Protein AF-A0A1S1HRV4-F1 (afdb_monomer_lite)

Sequence (76 aa):
MVNMNDVSVWVAEYSFRTPSMSNCKGFHFIRAIDNESESDLQDRVFSEIDAELKKNHEQFEVTGGSINPHIMKSNQ

pLDDT: mean 85.5, std 12.91, range [37.56, 95.81]

Organism: Providencia stuartii (NCBI:txid588)

Secondary structure (DSSP, 8-state):
---GGG-SEEEEEEEEE-SS-SSEEEEEEEEPPTT--HHHHHHHHHHHHHHHHHHH-SS-EEEEEEEEE-------

Structure (mmCIF, N/CA/C/O backbone):
data_AF-A0A1S1HRV4-F1
#
_entry.id   AF-A0A1S1HRV4-F1
#
loop_
_atom_site.group_PDB
_atom_site.id
_atom_site.type_symbol
_atom_site.label_atom_id
_atom_site.label_alt_id
_atom_site.label_comp_id
_atom_site.label_asym_id
_atom_site.label_entity_id
_atom_site.label_seq_id
_atom_site.pdbx_PDB_ins_code
_atom_site.Cartn_x
_atom_site.Cartn_y
_atom_site.Cartn_z
_atom_site.occupancy
_atom_site.B_iso_or_equiv
_atom_site.auth_seq_id
_atom_site.auth_comp_id
_atom_site.auth_asym_id
_atom_site.auth_atom_id
_atom_site.pdbx_PDB_model_num
ATOM 1 N N . MET A 1 1 ? 5.469 12.200 -17.137 1.00 59.31 1 MET A N 1
ATOM 2 C CA . MET A 1 1 ? 5.083 11.008 -16.352 1.00 59.31 1 MET A CA 1
ATOM 3 C C . MET A 1 1 ? 6.366 10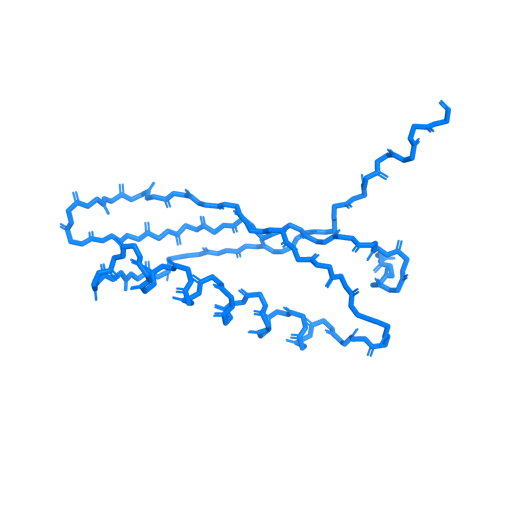.335 -15.898 1.00 59.31 1 MET A C 1
ATOM 5 O O . MET A 1 1 ? 7.308 10.324 -16.681 1.00 59.31 1 MET A O 1
ATOM 9 N N . VAL A 1 2 ? 6.439 9.880 -14.647 1.00 64.12 2 VAL A N 1
ATOM 10 C CA . VAL A 1 2 ? 7.583 9.101 -14.141 1.00 64.12 2 VAL A CA 1
ATOM 11 C C . VAL A 1 2 ? 7.399 7.654 -14.601 1.00 64.12 2 VAL A C 1
ATOM 13 O O . VAL A 1 2 ? 6.284 7.145 -14.540 1.00 64.12 2 VAL A O 1
ATOM 16 N N . ASN A 1 3 ? 8.454 7.016 -15.100 1.00 70.94 3 ASN A N 1
ATOM 17 C CA . ASN A 1 3 ? 8.410 5.627 -15.552 1.00 70.94 3 ASN A CA 1
ATOM 18 C C . ASN A 1 3 ? 8.609 4.681 -14.360 1.00 70.94 3 ASN A C 1
ATOM 20 O O . ASN A 1 3 ? 9.567 4.844 -13.609 1.00 70.94 3 ASN A O 1
ATOM 24 N N . MET A 1 4 ? 7.728 3.691 -14.196 1.00 73.56 4 MET A N 1
ATOM 25 C CA . MET A 1 4 ? 7.802 2.717 -13.099 1.00 73.56 4 MET A CA 1
ATOM 26 C C . MET A 1 4 ? 9.091 1.910 -13.095 1.00 73.56 4 MET A C 1
ATOM 28 O O . MET A 1 4 ? 9.663 1.706 -12.030 1.00 73.56 4 MET A O 1
ATOM 32 N N . ASN A 1 5 ? 9.591 1.544 -14.276 1.00 70.44 5 ASN A N 1
ATOM 33 C CA . ASN A 1 5 ? 10.836 0.790 -14.403 1.00 70.44 5 ASN A CA 1
ATOM 34 C C . ASN A 1 5 ? 12.073 1.608 -13.988 1.00 70.44 5 ASN A C 1
ATOM 36 O O . ASN A 1 5 ? 13.106 1.032 -13.662 1.00 70.44 5 ASN A O 1
ATOM 40 N N . ASP A 1 6 ? 11.969 2.941 -13.963 1.00 72.94 6 ASP A N 1
ATOM 41 C CA . ASP A 1 6 ? 13.061 3.829 -13.546 1.00 72.94 6 ASP A CA 1
ATOM 42 C C . ASP A 1 6 ? 13.021 4.123 -12.030 1.00 72.94 6 ASP A C 1
ATOM 44 O O . ASP A 1 6 ? 13.911 4.786 -11.493 1.00 72.94 6 ASP A O 1
ATOM 48 N N . VAL A 1 7 ? 11.989 3.647 -11.321 1.00 72.81 7 VAL A N 1
ATOM 49 C CA . VAL A 1 7 ? 11.777 3.895 -9.891 1.00 72.81 7 VAL A CA 1
ATOM 50 C C . VAL A 1 7 ? 12.028 2.621 -9.099 1.00 72.81 7 VAL A C 1
ATOM 52 O O . VAL A 1 7 ? 11.199 1.720 -9.058 1.00 72.81 7 VAL A O 1
ATOM 55 N N . SER A 1 8 ? 13.145 2.576 -8.376 1.00 78.19 8 SER A N 1
ATOM 56 C CA . SER A 1 8 ? 13.502 1.410 -7.560 1.00 78.19 8 SER A CA 1
ATOM 57 C C . SER A 1 8 ? 12.558 1.176 -6.375 1.00 78.19 8 SER A C 1
ATOM 59 O O . SER A 1 8 ? 12.361 0.031 -5.969 1.00 78.19 8 SER A O 1
ATOM 61 N N . VAL A 1 9 ? 11.998 2.241 -5.788 1.00 87.38 9 VAL A N 1
ATOM 62 C CA . VAL A 1 9 ? 11.160 2.179 -4.579 1.00 87.38 9 VAL A CA 1
ATOM 63 C C . VAL A 1 9 ? 9.997 3.161 -4.685 1.00 87.38 9 VAL A C 1
ATOM 65 O O . VAL A 1 9 ? 10.171 4.318 -5.060 1.00 87.38 9 VAL A O 1
ATOM 68 N N . TRP A 1 10 ? 8.816 2.711 -4.292 1.00 90.25 10 TRP A N 1
ATOM 69 C CA . TRP A 1 10 ? 7.616 3.518 -4.127 1.00 90.25 10 TRP A CA 1
ATOM 70 C C . TRP A 1 10 ? 7.257 3.607 -2.650 1.00 90.25 10 TRP A C 1
ATOM 72 O O . TRP A 1 10 ? 7.521 2.688 -1.873 1.00 90.25 10 TRP A O 1
ATOM 82 N N . VAL A 1 11 ? 6.668 4.732 -2.259 1.00 91.94 11 VAL A N 1
ATOM 83 C CA . VAL A 1 11 ? 6.158 4.940 -0.905 1.00 91.94 11 VAL A CA 1
ATOM 84 C C . VAL A 1 11 ? 4.651 5.115 -0.959 1.00 91.94 11 VAL A C 1
ATOM 86 O O . VAL A 1 11 ? 4.126 5.916 -1.733 1.00 91.94 11 VAL A O 1
ATOM 89 N N . ALA A 1 12 ? 3.964 4.347 -0.127 1.00 93.62 12 ALA A N 1
ATOM 90 C CA . ALA A 1 12 ? 2.542 4.448 0.101 1.00 93.62 12 ALA A CA 1
ATOM 91 C C . ALA A 1 12 ? 2.300 5.163 1.425 1.00 93.62 12 ALA A C 1
ATOM 93 O O . ALA A 1 12 ? 2.692 4.679 2.486 1.00 93.62 12 ALA A O 1
ATOM 94 N N . GLU A 1 13 ? 1.649 6.315 1.356 1.00 94.50 13 GLU A N 1
ATOM 95 C CA . GLU A 1 13 ? 1.154 7.025 2.528 1.00 94.50 13 GLU A CA 1
ATOM 96 C C . GLU A 1 13 ? -0.316 6.678 2.689 1.00 94.50 13 GLU A C 1
ATOM 98 O O . GLU A 1 13 ? -1.102 6.882 1.761 1.00 94.50 13 GLU A O 1
ATOM 103 N N . TYR A 1 14 ? -0.703 6.157 3.849 1.00 94.38 14 TYR A N 1
ATOM 104 C CA . TYR A 1 14 ? -2.078 5.737 4.090 1.00 94.38 14 TYR A CA 1
ATOM 105 C C . TYR A 1 14 ? -2.595 6.242 5.428 1.00 94.38 14 TYR A C 1
ATOM 107 O O . TYR A 1 14 ? -1.848 6.509 6.369 1.00 94.38 14 TYR A O 1
ATOM 115 N N . SER A 1 15 ? -3.910 6.403 5.493 1.00 95.56 15 SER A N 1
ATOM 116 C CA . SER A 1 15 ? -4.645 6.741 6.702 1.00 95.56 15 SER A CA 1
ATOM 117 C C . SER A 1 15 ? -5.601 5.609 7.037 1.00 95.56 15 SER A C 1
ATOM 119 O O . SER A 1 15 ? -6.199 4.998 6.150 1.00 95.56 15 SER A O 1
ATOM 121 N N . PHE A 1 16 ? -5.742 5.324 8.324 1.00 95.56 16 PHE A N 1
ATOM 122 C CA . PHE A 1 16 ? -6.644 4.293 8.811 1.00 95.56 16 PHE A CA 1
ATOM 123 C C . PHE A 1 16 ? -7.250 4.689 10.156 1.00 95.56 16 PHE A C 1
ATOM 125 O O . PHE A 1 16 ? -6.822 5.642 10.816 1.00 95.56 16 PHE A O 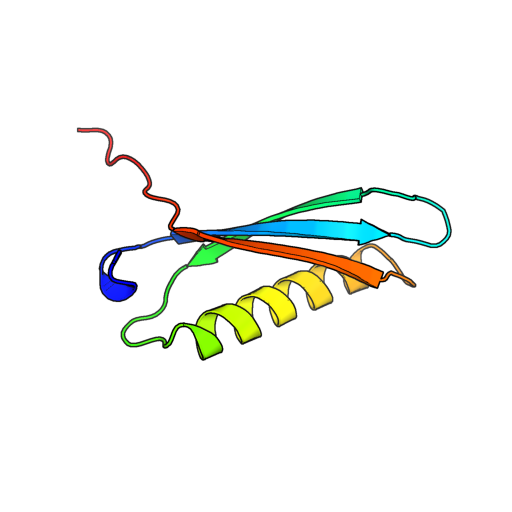1
ATOM 132 N N . ARG A 1 17 ? -8.282 3.959 10.561 1.00 95.81 17 ARG A N 1
ATOM 133 C CA . ARG A 1 17 ? -8.879 4.052 11.894 1.00 95.81 17 ARG A CA 1
ATOM 134 C C . ARG A 1 17 ? -9.036 2.669 12.497 1.00 95.81 17 ARG A C 1
ATOM 136 O O . ARG A 1 17 ? -9.213 1.693 11.773 1.00 95.81 17 ARG A O 1
ATOM 143 N N . THR A 1 18 ? -9.014 2.610 13.817 1.00 94.38 18 THR A N 1
ATOM 144 C CA . THR A 1 18 ? -9.374 1.434 14.614 1.00 94.38 18 THR A CA 1
ATOM 145 C C . THR A 1 18 ? -10.498 1.827 15.581 1.00 94.38 18 THR A C 1
ATOM 147 O O . THR A 1 18 ? -10.770 3.021 15.745 1.00 94.38 18 THR A O 1
ATOM 150 N N . PRO A 1 19 ? -11.152 0.876 16.271 1.00 94.69 19 PRO A N 1
ATOM 151 C CA . PRO A 1 19 ? -12.156 1.211 1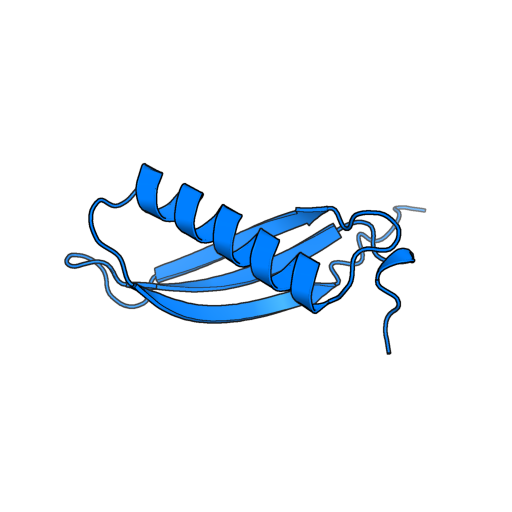7.283 1.00 94.69 19 PRO A CA 1
ATOM 152 C C . PRO A 1 19 ? -11.634 2.115 18.413 1.00 94.69 19 PRO A C 1
ATOM 154 O O . PRO A 1 19 ? -12.407 2.861 19.007 1.00 94.69 19 PRO A O 1
ATOM 157 N N . SER A 1 20 ? -10.332 2.055 18.716 1.00 92.62 20 SER A N 1
ATOM 158 C CA . SER A 1 20 ? -9.698 2.815 19.800 1.00 92.62 20 SER A CA 1
ATOM 159 C C . SER A 1 20 ? -8.961 4.072 19.336 1.00 92.62 20 SER A C 1
ATOM 161 O O . SER A 1 20 ? -8.654 4.929 20.164 1.00 92.62 20 SER A O 1
ATOM 163 N N . MET A 1 21 ? -8.6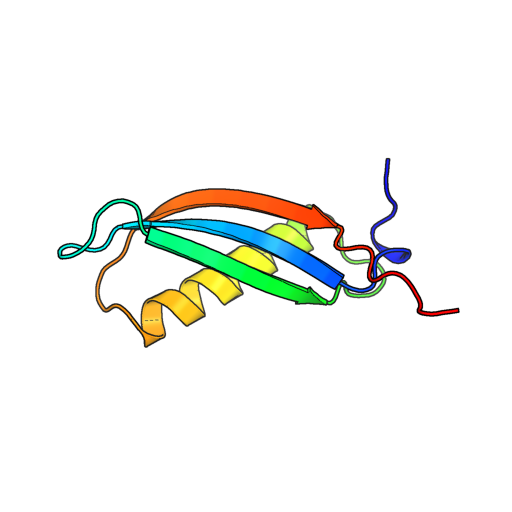60 4.200 18.040 1.00 92.56 21 MET A N 1
ATOM 164 C CA . MET A 1 21 ? -7.872 5.304 17.497 1.00 92.56 21 MET A CA 1
ATOM 165 C C . MET A 1 21 ? -8.475 5.837 16.197 1.00 92.56 21 MET A C 1
ATOM 167 O O . MET A 1 21 ? -8.611 5.127 15.201 1.00 92.56 21 MET A O 1
ATOM 171 N N . SER A 1 22 ? -8.776 7.132 16.186 1.00 87.19 22 SER A N 1
ATOM 172 C CA . SER A 1 22 ? -9.176 7.871 14.989 1.00 87.19 22 SER A CA 1
ATOM 173 C C . SER A 1 22 ? -7.995 8.668 14.426 1.00 87.19 22 SER A C 1
ATOM 175 O O . SER A 1 22 ? -7.295 9.325 15.195 1.00 87.19 22 SER A O 1
ATOM 177 N N . ASN A 1 23 ? -7.844 8.697 13.096 1.00 91.06 23 ASN A N 1
ATOM 178 C CA . ASN A 1 23 ? -6.826 9.460 12.347 1.00 91.06 23 ASN A CA 1
ATOM 179 C C . ASN A 1 23 ? -5.393 8.899 12.408 1.00 91.06 23 ASN A C 1
ATOM 181 O O . ASN A 1 23 ? -4.425 9.662 12.446 1.00 91.06 23 ASN A O 1
ATOM 185 N N . CYS A 1 24 ? -5.241 7.576 12.391 1.00 95.44 24 CYS A N 1
ATOM 186 C CA . CYS A 1 24 ? -3.928 6.952 12.270 1.00 95.44 24 CYS A CA 1
ATOM 187 C C . CYS A 1 24 ? -3.360 7.167 10.862 1.00 95.44 24 CYS A C 1
ATOM 189 O O . CYS A 1 24 ? -4.103 7.188 9.878 1.00 95.44 24 CYS A O 1
ATOM 191 N N . LYS A 1 25 ? -2.036 7.306 10.768 1.00 95.06 25 LYS A N 1
ATOM 192 C CA . LYS A 1 25 ? -1.300 7.413 9.505 1.00 95.06 25 LYS A CA 1
ATOM 193 C C . LYS A 1 25 ? -0.159 6.409 9.488 1.00 95.06 25 LYS A C 1
ATOM 195 O O . LYS A 1 25 ? 0.437 6.150 10.532 1.00 95.06 25 LYS A O 1
ATOM 200 N N . GLY A 1 26 ? 0.147 5.885 8.312 1.00 93.19 26 GLY A N 1
ATOM 201 C CA . GLY A 1 26 ? 1.239 4.953 8.089 1.00 93.19 26 GLY A CA 1
ATOM 202 C C . GLY A 1 26 ? 1.965 5.239 6.782 1.00 93.19 26 GLY A C 1
ATOM 203 O O . GLY A 1 26 ? 1.446 5.913 5.890 1.00 93.19 26 GLY A O 1
ATOM 204 N N . PHE A 1 27 ? 3.181 4.712 6.705 1.00 93.94 27 PHE A N 1
ATOM 205 C CA . PHE A 1 27 ? 4.011 4.714 5.511 1.00 93.94 27 PHE A CA 1
ATOM 206 C C . PHE A 1 27 ? 4.419 3.275 5.230 1.00 93.94 27 PHE A C 1
ATOM 208 O O . PHE A 1 27 ? 4.813 2.565 6.155 1.00 93.94 27 PHE A O 1
ATOM 215 N N . HIS A 1 28 ? 4.339 2.860 3.974 1.00 92.62 28 HIS A N 1
ATOM 216 C CA . HIS A 1 28 ? 4.781 1.546 3.531 1.00 92.62 28 HIS A CA 1
ATOM 217 C C . HIS A 1 28 ? 5.674 1.705 2.299 1.00 92.62 28 HIS A C 1
ATOM 219 O O . HIS A 1 28 ? 5.316 2.409 1.355 1.00 92.62 28 HIS A O 1
ATOM 225 N N . PHE A 1 29 ? 6.860 1.100 2.323 1.00 91.75 29 PHE A N 1
ATOM 226 C CA . PHE A 1 29 ? 7.816 1.166 1.219 1.00 91.75 29 PHE A CA 1
ATOM 227 C C . PHE A 1 29 ? 7.767 -0.131 0.433 1.00 91.75 29 PHE A C 1
ATOM 229 O O . PHE A 1 29 ? 7.958 -1.200 1.004 1.00 91.75 29 PHE A O 1
ATOM 236 N N . ILE A 1 30 ? 7.600 -0.022 -0.880 1.00 90.69 30 ILE A N 1
ATOM 237 C CA . ILE A 1 30 ? 7.539 -1.173 -1.768 1.00 90.69 30 ILE A CA 1
ATOM 238 C C . ILE A 1 30 ? 8.557 -1.022 -2.890 1.00 90.69 30 ILE A C 1
ATOM 240 O O . ILE A 1 30 ? 8.755 0.056 -3.452 1.00 90.69 30 ILE A O 1
ATOM 244 N N . ARG A 1 31 ? 9.230 -2.114 -3.235 1.00 87.75 31 ARG A N 1
ATOM 245 C CA . ARG A 1 31 ? 10.106 -2.146 -4.406 1.00 87.75 31 ARG A CA 1
ATOM 246 C C . ARG A 1 31 ? 9.256 -2.353 -5.661 1.00 87.75 31 ARG A C 1
ATOM 248 O O . ARG A 1 31 ? 8.425 -3.262 -5.658 1.00 87.75 31 ARG A O 1
ATOM 255 N N . ALA A 1 32 ? 9.485 -1.566 -6.714 1.00 81.00 32 ALA A N 1
ATOM 256 C CA . ALA A 1 32 ? 8.889 -1.844 -8.023 1.00 81.00 32 ALA A CA 1
ATOM 257 C C . ALA A 1 32 ? 9.483 -3.130 -8.614 1.00 81.00 32 ALA A C 1
ATOM 259 O O . ALA A 1 32 ? 10.678 -3.405 -8.439 1.00 81.00 32 ALA A O 1
ATOM 260 N N . ILE A 1 33 ? 8.658 -3.915 -9.299 1.00 83.88 33 ILE A N 1
ATOM 261 C CA . ILE A 1 33 ? 9.097 -5.102 -10.038 1.00 83.88 33 ILE A CA 1
ATOM 262 C C . ILE A 1 33 ? 9.211 -4.753 -11.531 1.00 83.88 33 ILE A C 1
ATOM 264 O O . ILE A 1 33 ? 8.464 -3.922 -12.046 1.00 83.88 33 ILE A O 1
ATOM 268 N N . ASP A 1 34 ? 10.152 -5.382 -12.239 1.00 79.31 34 ASP A N 1
ATOM 269 C CA . ASP A 1 34 ? 10.338 -5.168 -13.678 1.00 79.31 34 ASP A CA 1
ATOM 270 C C . ASP A 1 34 ? 9.053 -5.492 -14.460 1.00 79.31 34 ASP A C 1
ATOM 272 O O . ASP A 1 34 ? 8.508 -6.592 -14.344 1.00 79.31 34 ASP A O 1
ATOM 276 N N . ASN A 1 35 ? 8.616 -4.557 -15.312 1.00 81.19 35 ASN A N 1
ATOM 277 C CA . ASN A 1 35 ? 7.378 -4.639 -16.103 1.00 81.19 35 ASN A CA 1
ATOM 278 C C . ASN A 1 35 ? 6.080 -4.707 -15.277 1.00 81.19 35 ASN A C 1
ATOM 280 O O . ASN A 1 35 ? 5.040 -5.091 -15.814 1.00 81.19 35 ASN A O 1
ATOM 284 N N . GLU A 1 36 ? 6.118 -4.337 -13.998 1.00 86.88 36 GLU A N 1
ATOM 285 C CA . GLU A 1 36 ? 4.917 -4.196 -13.175 1.00 86.88 36 GLU A CA 1
ATOM 286 C C . GLU A 1 36 ? 4.059 -3.029 -13.678 1.00 86.88 36 GLU A C 1
ATOM 288 O O . GLU A 1 36 ? 4.565 -1.936 -13.958 1.00 86.88 36 GLU A O 1
ATOM 293 N N . SER A 1 37 ? 2.753 -3.263 -13.819 1.00 86.69 37 SER A N 1
ATOM 294 C CA . SER A 1 37 ? 1.814 -2.196 -14.153 1.00 86.69 37 SER A CA 1
ATOM 295 C C . SER A 1 37 ? 1.448 -1.377 -12.915 1.00 86.69 37 SER A C 1
ATOM 297 O O . SER A 1 37 ? 1.563 -1.839 -11.780 1.00 86.69 37 SER A O 1
ATOM 299 N N . GLU A 1 38 ? 0.942 -0.161 -13.122 1.00 84.00 38 GLU A N 1
ATOM 300 C CA . GLU A 1 38 ? 0.508 0.693 -12.013 1.00 84.00 38 GLU A CA 1
ATOM 301 C C . GLU A 1 38 ? -0.611 0.068 -11.180 1.00 84.00 38 GLU A C 1
ATOM 303 O O . GLU A 1 38 ? -0.599 0.189 -9.956 1.00 84.00 38 GLU A O 1
ATOM 308 N N . SER A 1 39 ? -1.548 -0.630 -11.825 1.00 87.44 39 SER A N 1
ATOM 309 C CA . SER A 1 39 ? -2.616 -1.344 -11.126 1.00 87.44 39 SER A CA 1
ATOM 310 C C . SER A 1 39 ? -2.075 -2.503 -10.295 1.00 87.44 39 SER A C 1
ATOM 312 O O . SER A 1 39 ? -2.474 -2.645 -9.144 1.00 87.44 39 SER A O 1
ATOM 314 N N . ASP A 1 40 ? -1.123 -3.276 -10.827 1.00 90.00 40 ASP A N 1
ATOM 315 C CA . ASP A 1 40 ? -0.540 -4.405 -10.090 1.00 90.00 40 ASP A CA 1
ATOM 316 C C . ASP A 1 40 ? 0.250 -3.915 -8.868 1.00 90.00 40 ASP A C 1
ATOM 318 O O . ASP A 1 40 ? 0.130 -4.475 -7.777 1.00 90.00 40 ASP A O 1
ATOM 322 N N . LEU A 1 41 ? 1.005 -2.820 -9.025 1.00 89.38 41 LEU A N 1
ATOM 323 C CA . LEU A 1 41 ? 1.711 -2.170 -7.925 1.00 89.38 41 LEU A CA 1
ATOM 324 C C . LEU A 1 41 ? 0.733 -1.680 -6.848 1.00 89.38 41 LEU A C 1
ATOM 326 O O . LEU A 1 41 ? 0.979 -1.888 -5.659 1.00 89.38 41 LEU A O 1
ATOM 330 N N . GLN A 1 42 ? -0.368 -1.035 -7.249 1.00 88.19 42 GLN A N 1
ATOM 331 C CA . GLN A 1 42 ? -1.405 -0.565 -6.326 1.00 88.19 42 GLN A CA 1
ATOM 332 C C . GLN A 1 42 ? -2.019 -1.732 -5.547 1.00 88.19 42 GLN A C 1
ATOM 334 O O . GLN A 1 42 ? -2.031 -1.699 -4.314 1.00 88.19 42 GLN A O 1
ATOM 339 N N . ASP A 1 43 ? -2.460 -2.781 -6.239 1.00 90.94 43 ASP A N 1
ATOM 340 C CA . ASP A 1 43 ? -3.068 -3.962 -5.622 1.00 90.94 43 ASP A CA 1
ATOM 341 C C . ASP A 1 43 ? -2.110 -4.642 -4.638 1.00 90.94 43 ASP A C 1
ATOM 343 O O . ASP A 1 43 ? -2.504 -5.040 -3.533 1.00 90.94 43 ASP A O 1
ATOM 347 N N . ARG A 1 44 ? -0.825 -4.730 -4.999 1.00 93.25 44 ARG A N 1
ATOM 348 C CA . ARG A 1 44 ? 0.208 -5.316 -4.143 1.00 93.25 44 ARG A CA 1
ATOM 349 C C . ARG A 1 44 ? 0.475 -4.467 -2.903 1.00 93.25 44 ARG A C 1
ATOM 351 O O . ARG A 1 44 ? 0.449 -5.008 -1.801 1.00 93.25 44 ARG A O 1
ATOM 358 N N . VAL A 1 45 ? 0.637 -3.150 -3.049 1.00 92.56 45 VAL A N 1
ATOM 359 C CA . VAL A 1 45 ? 0.784 -2.223 -1.911 1.00 92.56 45 VAL A CA 1
ATOM 360 C C . VAL A 1 45 ? -0.386 -2.336 -0.944 1.00 92.56 45 VAL A C 1
ATOM 362 O O . VAL A 1 45 ? -0.174 -2.456 0.262 1.00 92.56 45 VAL A O 1
ATOM 365 N N . PHE A 1 46 ? -1.622 -2.301 -1.445 1.00 89.25 46 PHE A N 1
ATOM 366 C CA . PHE A 1 46 ? -2.793 -2.389 -0.576 1.00 89.25 46 PHE A CA 1
ATOM 367 C C . PHE A 1 46 ? -2.885 -3.749 0.119 1.00 89.25 46 PHE A C 1
ATOM 369 O O . PHE A 1 46 ? -3.254 -3.800 1.291 1.00 89.25 46 PHE A O 1
ATOM 376 N N . SER A 1 47 ? -2.487 -4.829 -0.558 1.00 92.62 47 SER A N 1
ATOM 377 C CA . SER A 1 47 ? -2.406 -6.164 0.044 1.00 92.62 47 SER A CA 1
ATOM 378 C C . SER A 1 47 ? -1.363 -6.237 1.166 1.00 92.62 47 SER A C 1
ATOM 380 O O . SER A 1 47 ? -1.626 -6.831 2.213 1.00 92.62 47 SER A O 1
ATOM 382 N N . GLU A 1 48 ? -0.191 -5.619 0.985 1.00 94.44 48 GLU A N 1
ATOM 383 C CA . GLU A 1 48 ? 0.859 -5.570 2.010 1.00 94.44 48 GLU A CA 1
ATOM 384 C C . GLU A 1 48 ? 0.435 -4.711 3.216 1.00 94.44 48 GLU A C 1
ATOM 386 O O . GLU A 1 48 ? 0.557 -5.164 4.357 1.00 94.44 48 GLU A O 1
ATOM 391 N N . ILE A 1 49 ? -0.168 -3.537 2.984 1.00 93.94 49 ILE A N 1
ATOM 392 C CA . ILE A 1 49 ? -0.722 -2.674 4.044 1.00 93.94 49 ILE A CA 1
ATOM 393 C C . ILE A 1 49 ? -1.820 -3.397 4.831 1.00 93.94 49 ILE A C 1
ATOM 395 O O . ILE A 1 49 ? -1.822 -3.367 6.061 1.00 93.94 49 ILE A O 1
ATOM 399 N N . ASP A 1 50 ? -2.755 -4.061 4.150 1.00 93.25 50 ASP A N 1
ATOM 400 C CA . ASP A 1 50 ? -3.827 -4.819 4.801 1.00 93.25 50 ASP A CA 1
ATOM 401 C C . ASP A 1 50 ? -3.258 -5.944 5.681 1.00 93.25 50 ASP A C 1
ATOM 403 O O . ASP A 1 50 ? -3.667 -6.104 6.834 1.00 93.25 50 ASP A O 1
ATOM 407 N N . ALA A 1 51 ? -2.250 -6.673 5.192 1.00 93.44 51 ALA A N 1
ATOM 408 C CA . ALA A 1 51 ? -1.570 -7.702 5.970 1.00 93.44 51 ALA A CA 1
ATOM 409 C C . ALA A 1 51 ? -0.829 -7.129 7.194 1.00 93.44 51 ALA A C 1
ATOM 411 O O . ALA A 1 51 ? -0.840 -7.745 8.262 1.00 93.44 51 ALA A O 1
ATOM 412 N N . GLU A 1 52 ? -0.188 -5.965 7.071 1.00 92.38 52 GLU A N 1
ATOM 413 C CA . GLU A 1 52 ? 0.462 -5.267 8.188 1.00 92.38 52 GLU A CA 1
ATOM 414 C C . GLU A 1 52 ? -0.543 -4.782 9.233 1.00 92.38 52 GLU A C 1
ATOM 416 O O . GLU A 1 52 ? -0.331 -4.969 10.435 1.00 92.38 52 GLU A O 1
ATOM 421 N N . LEU A 1 53 ? -1.659 -4.203 8.795 1.00 93.94 53 LEU A N 1
ATOM 422 C CA . LEU A 1 53 ? -2.709 -3.733 9.690 1.00 93.94 53 LEU A CA 1
ATOM 423 C C . LEU A 1 53 ? -3.375 -4.901 10.419 1.00 93.94 53 LEU A C 1
ATOM 425 O O . LEU A 1 53 ? -3.533 -4.822 11.634 1.00 93.94 53 LEU A O 1
ATOM 429 N N . LYS A 1 54 ? -3.643 -6.025 9.742 1.00 94.44 54 LYS A N 1
ATOM 430 C CA . LYS A 1 54 ? -4.189 -7.249 10.364 1.00 94.44 54 LYS A CA 1
ATOM 431 C C . LYS A 1 54 ? -3.283 -7.852 11.435 1.00 94.44 54 LYS A C 1
ATOM 433 O O . LYS A 1 54 ? -3.781 -8.464 12.374 1.00 94.44 54 LYS A O 1
ATOM 438 N N . LYS A 1 55 ? -1.960 -7.697 11.317 1.00 93.38 55 LYS A N 1
ATOM 439 C CA . LYS A 1 55 ? -1.010 -8.170 12.342 1.00 93.38 55 LYS A CA 1
ATOM 440 C C . LYS A 1 55 ? -1.076 -7.340 13.624 1.00 93.38 55 LYS A C 1
ATOM 442 O O . LYS A 1 55 ? -0.840 -7.879 14.700 1.00 93.38 55 LYS A O 1
ATOM 447 N N . ASN A 1 56 ? -1.355 -6.044 13.502 1.00 91.00 56 ASN A N 1
ATOM 448 C CA . ASN A 1 56 ? -1.281 -5.091 14.613 1.00 91.00 56 ASN A CA 1
ATOM 449 C C . ASN A 1 56 ? -2.655 -4.725 15.189 1.00 91.00 56 ASN A C 1
ATOM 451 O O . ASN A 1 56 ? -2.752 -4.257 16.325 1.00 91.00 56 ASN A O 1
ATOM 455 N N . HIS A 1 57 ? -3.717 -4.920 14.411 1.00 92.12 57 HIS A N 1
ATOM 456 C CA . HIS A 1 57 ? -5.068 -4.497 14.735 1.00 92.12 57 HIS A CA 1
ATOM 457 C C . HIS A 1 57 ? -6.070 -5.570 14.305 1.00 92.12 57 HIS A C 1
ATOM 459 O O . HIS A 1 57 ? -6.176 -5.900 13.128 1.00 92.12 57 HIS A O 1
ATOM 465 N N . GLU A 1 58 ? -6.860 -6.073 15.257 1.00 87.69 58 GLU A N 1
ATOM 466 C CA . GLU A 1 58 ? -7.945 -7.024 14.967 1.00 87.69 58 GLU A CA 1
ATOM 467 C C . GLU A 1 58 ? -9.055 -6.397 14.112 1.00 87.69 58 GLU A C 1
ATOM 469 O O . GLU A 1 58 ? -9.704 -7.079 13.322 1.00 87.69 58 GLU A O 1
ATOM 474 N N . GLN A 1 59 ? -9.280 -5.090 14.278 1.00 93.94 59 GLN A N 1
ATOM 475 C CA . GLN A 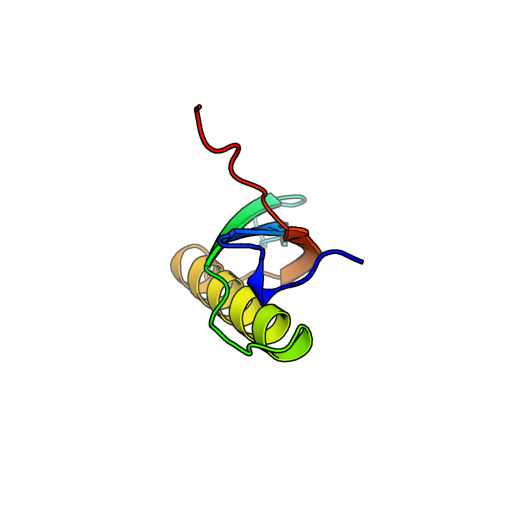1 59 ? -10.279 -4.321 13.546 1.00 93.94 59 GLN A CA 1
ATOM 476 C C . GLN A 1 59 ? -9.685 -2.986 13.113 1.00 93.94 59 GLN A C 1
ATOM 478 O O . GLN A 1 59 ? -9.201 -2.206 13.939 1.00 93.94 59 GLN A O 1
ATOM 483 N N . PHE A 1 60 ? -9.760 -2.712 11.817 1.00 94.81 60 PHE A N 1
ATOM 484 C CA . PHE A 1 60 ? -9.354 -1.446 11.233 1.00 94.81 60 PHE A CA 1
ATOM 485 C C . PHE A 1 60 ? -10.136 -1.171 9.950 1.00 94.81 60 PHE A C 1
ATOM 487 O O . PHE A 1 60 ? -10.746 -2.061 9.361 1.00 94.81 60 PHE A O 1
ATOM 494 N N . GLU A 1 61 ? -10.079 0.077 9.510 1.00 94.50 61 GLU A N 1
ATOM 495 C CA . GLU A 1 61 ? -10.582 0.516 8.218 1.00 94.50 61 GLU A CA 1
ATOM 496 C C . GLU A 1 61 ? -9.582 1.494 7.612 1.00 94.50 61 GLU A C 1
ATOM 498 O O . GLU A 1 61 ? -9.211 2.484 8.250 1.00 94.50 61 GLU A O 1
ATOM 503 N N . VAL A 1 62 ? -9.147 1.216 6.385 1.00 92.50 62 VAL A N 1
ATOM 504 C CA . VAL A 1 62 ? -8.327 2.142 5.600 1.00 92.50 62 VAL A CA 1
ATOM 505 C C . VAL A 1 62 ? -9.237 3.248 5.070 1.00 92.50 62 VAL A C 1
ATOM 507 O O . VAL A 1 62 ? -10.233 2.974 4.407 1.00 92.50 62 VAL A O 1
ATOM 510 N N . THR A 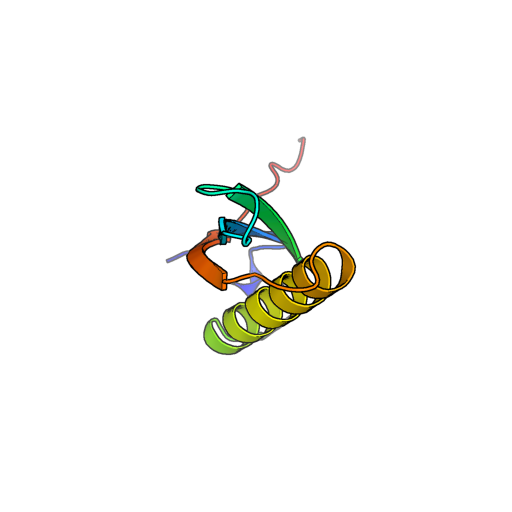1 63 ? -8.913 4.501 5.380 1.00 92.50 63 THR A N 1
ATOM 511 C CA . THR A 1 63 ? -9.758 5.671 5.077 1.00 92.50 63 THR A CA 1
ATOM 512 C C . THR A 1 63 ? -9.218 6.534 3.940 1.00 92.50 63 THR A C 1
ATOM 514 O O . THR A 1 63 ? -9.908 7.433 3.465 1.00 92.50 63 THR A O 1
ATOM 517 N N . GLY A 1 64 ? -7.994 6.271 3.490 1.00 90.19 64 GLY A N 1
ATOM 518 C CA . GLY A 1 64 ? -7.399 6.916 2.328 1.00 90.19 64 GLY A CA 1
ATOM 519 C C . GLY A 1 64 ? -5.946 6.508 2.144 1.00 90.19 64 GLY A C 1
ATOM 520 O O . GLY A 1 64 ? -5.304 6.024 3.076 1.00 90.19 64 GLY A O 1
ATOM 521 N N . GLY A 1 65 ? -5.415 6.730 0.948 1.00 88.81 65 GLY A N 1
ATOM 522 C CA . GLY A 1 65 ? -4.008 6.500 0.672 1.00 88.81 65 GLY A CA 1
ATOM 523 C C . GLY A 1 65 ? -3.581 7.042 -0.680 1.00 88.81 65 GLY A C 1
ATOM 524 O O . GLY A 1 65 ? -4.411 7.324 -1.544 1.00 88.81 65 GLY A O 1
ATOM 525 N N . SER A 1 66 ? -2.276 7.211 -0.837 1.00 89.88 66 SER A N 1
ATOM 526 C CA . SER A 1 66 ? -1.642 7.589 -2.096 1.00 89.88 66 SER A CA 1
ATOM 527 C C . SER A 1 66 ? -0.301 6.887 -2.222 1.00 89.88 66 SER A C 1
ATOM 529 O O . SER A 1 66 ? 0.377 6.663 -1.218 1.00 89.88 66 SER A O 1
ATOM 531 N N . ILE A 1 67 ? 0.079 6.555 -3.449 1.00 88.88 67 ILE A N 1
ATOM 532 C CA . ILE A 1 67 ? 1.344 5.897 -3.754 1.00 88.88 67 ILE A CA 1
ATOM 533 C C . ILE A 1 67 ? 2.138 6.844 -4.640 1.00 88.88 67 ILE A C 1
ATOM 535 O O . ILE A 1 67 ? 1.634 7.320 -5.655 1.00 88.88 67 ILE A O 1
ATOM 539 N N . ASN A 1 68 ? 3.366 7.146 -4.233 1.00 88.88 68 ASN A N 1
ATOM 540 C CA . ASN A 1 68 ? 4.227 8.094 -4.922 1.00 88.88 68 ASN A CA 1
ATOM 541 C C . ASN A 1 68 ? 5.601 7.469 -5.175 1.00 88.88 68 ASN A C 1
ATOM 543 O O . ASN A 1 68 ? 6.096 6.705 -4.337 1.00 88.88 68 ASN A O 1
ATOM 547 N N . PRO A 1 69 ? 6.245 7.787 -6.310 1.00 85.75 69 PRO A N 1
ATOM 548 C CA . PRO A 1 69 ? 7.579 7.288 -6.580 1.00 85.75 69 PRO A CA 1
ATOM 549 C C . PRO A 1 69 ? 8.544 7.899 -5.566 1.00 85.75 69 PRO A C 1
ATOM 551 O O . PRO A 1 69 ? 8.611 9.121 -5.412 1.00 85.75 69 PRO A O 1
ATOM 554 N N . HIS A 1 70 ? 9.306 7.057 -4.873 1.00 82.00 70 HIS A N 1
ATOM 555 C CA . HIS A 1 70 ? 10.335 7.513 -3.954 1.00 82.00 70 HIS A CA 1
ATOM 556 C C . HIS A 1 70 ? 11.686 7.446 -4.660 1.00 82.00 70 HIS A C 1
ATOM 558 O O . HIS A 1 70 ? 12.370 6.422 -4.673 1.00 82.00 70 HIS A O 1
ATOM 564 N N . ILE A 1 71 ? 12.081 8.563 -5.275 1.00 67.81 71 ILE A N 1
ATOM 565 C CA . ILE A 1 71 ? 13.414 8.686 -5.863 1.00 67.81 71 ILE A CA 1
ATOM 566 C C . ILE A 1 71 ? 14.412 8.766 -4.706 1.00 67.81 71 ILE A C 1
ATOM 568 O O . ILE A 1 71 ? 14.644 9.838 -4.141 1.00 67.81 71 ILE A O 1
ATOM 572 N N . MET A 1 72 ? 15.011 7.630 -4.346 1.00 58.81 72 MET A N 1
ATOM 573 C CA . MET A 1 72 ? 16.201 7.637 -3.505 1.00 58.81 72 MET A CA 1
ATOM 574 C C . MET A 1 72 ? 17.264 8.421 -4.268 1.00 58.81 72 MET A C 1
ATOM 576 O O . MET A 1 72 ? 17.725 7.974 -5.318 1.00 58.81 72 MET A O 1
ATOM 580 N N . LYS A 1 73 ? 17.627 9.613 -3.779 1.00 49.34 73 LYS A N 1
ATOM 581 C CA . LYS A 1 73 ? 18.792 10.322 -4.305 1.00 49.34 73 LYS A CA 1
ATOM 582 C C . LYS A 1 73 ? 19.959 9.350 -4.211 1.00 49.34 73 LYS A C 1
ATOM 584 O O . LYS A 1 73 ? 20.344 8.963 -3.110 1.00 49.34 73 LYS A O 1
ATOM 589 N N . SER A 1 74 ? 20.488 8.924 -5.354 1.00 48.25 74 SER A N 1
ATOM 590 C CA . SER A 1 74 ? 21.797 8.296 -5.379 1.00 48.25 74 SER A CA 1
ATOM 591 C C . SER A 1 74 ? 22.735 9.307 -4.731 1.00 48.25 74 SER A C 1
ATOM 593 O O . SER A 1 74 ? 22.879 10.419 -5.240 1.00 48.25 74 SER A O 1
ATOM 595 N N . ASN A 1 75 ? 23.283 8.973 -3.564 1.00 42.66 75 ASN A N 1
ATOM 596 C CA . ASN A 1 75 ? 24.402 9.726 -3.024 1.00 42.66 75 ASN A CA 1
ATOM 597 C C . ASN A 1 75 ? 25.518 9.586 -4.065 1.00 42.66 75 ASN A C 1
ATOM 599 O O . ASN A 1 75 ? 26.082 8.500 -4.206 1.00 42.66 75 ASN A O 1
ATOM 603 N N . GLN A 1 76 ? 25.715 10.636 -4.865 1.00 37.56 76 GLN A N 1
ATOM 604 C CA . GLN A 1 76 ? 26.940 10.824 -5.636 1.00 37.56 76 GLN A CA 1
ATOM 605 C C . GLN A 1 76 ? 28.107 11.027 -4.676 1.00 37.56 76 GLN A C 1
ATOM 607 O O . GLN A 1 76 ? 27.894 11.689 -3.633 1.00 37.56 76 GLN A O 1
#

Radius of gyration: 13.94 Å; chains: 1; bounding box: 39×19×36 Å

Foldseek 3Di:
DDDLQVFQKKKKWWFKAAPVDHTDIDIDIDGRDPPDDPVNVVVVVVVVVVVVCVVVGVDMDTPDMDMGRDPPPPPD